Protein AF-A0A925Z046-F1 (afdb_monomer_lite)

Structure (mmCIF, N/CA/C/O backbone):
data_AF-A0A925Z046-F1
#
_entry.id   AF-A0A925Z046-F1
#
loop_
_atom_site.group_PDB
_atom_site.id
_atom_site.type_symbol
_atom_site.label_atom_id
_atom_site.label_alt_id
_atom_site.label_comp_id
_atom_site.label_asym_id
_atom_site.label_entity_id
_atom_site.label_seq_id
_atom_site.pdbx_PDB_ins_code
_atom_site.Cartn_x
_atom_site.Cartn_y
_atom_site.Cartn_z
_atom_site.occupancy
_atom_site.B_iso_or_equiv
_atom_site.auth_seq_id
_atom_site.auth_comp_id
_atom_site.auth_asym_id
_atom_site.auth_atom_id
_atom_site.pdbx_PDB_model_num
ATOM 1 N N . PHE A 1 1 ? -11.358 -1.556 1.377 1.00 92.88 1 PHE A N 1
ATOM 2 C CA . PHE A 1 1 ? -11.013 -2.555 2.405 1.00 92.88 1 PHE A CA 1
ATOM 3 C C . PHE A 1 1 ? -11.606 -2.086 3.728 1.00 92.88 1 PHE A C 1
ATOM 5 O O . PHE A 1 1 ? -11.919 -0.896 3.822 1.00 92.88 1 PHE A O 1
ATOM 12 N N . SER A 1 2 ? -11.849 -2.998 4.669 1.00 94.38 2 SER A N 1
ATOM 13 C CA . SER A 1 2 ? -12.601 -2.731 5.897 1.00 94.38 2 SER A CA 1
ATOM 14 C C . SER A 1 2 ? -11.930 -3.302 7.146 1.00 94.38 2 SER A C 1
ATOM 16 O O . SER A 1 2 ? -12.382 -4.330 7.628 1.00 94.38 2 SER A O 1
ATOM 18 N N . PRO A 1 3 ? -10.861 -2.666 7.661 1.00 92.12 3 PRO A N 1
ATOM 19 C CA . PRO A 1 3 ? -10.124 -3.160 8.818 1.00 92.12 3 PRO A CA 1
ATOM 20 C C . PRO A 1 3 ? -10.937 -2.944 10.097 1.00 92.12 3 PRO A C 1
ATOM 22 O O . PRO A 1 3 ? -10.906 -1.868 10.703 1.00 92.12 3 PRO A O 1
ATOM 25 N N . ASN A 1 4 ? -11.695 -3.965 10.482 1.00 92.88 4 ASN A N 1
ATOM 26 C CA . ASN A 1 4 ? -12.525 -4.009 11.688 1.00 92.88 4 ASN A CA 1
ATOM 27 C C . ASN A 1 4 ? -12.283 -5.292 12.518 1.00 92.88 4 ASN A C 1
ATOM 29 O O . ASN A 1 4 ? -12.928 -5.481 13.552 1.00 92.88 4 ASN A O 1
ATOM 33 N N . ASN A 1 5 ? -11.321 -6.125 12.101 1.00 91.38 5 ASN A N 1
ATOM 34 C CA . ASN A 1 5 ? -10.903 -7.363 12.752 1.00 91.38 5 ASN A CA 1
ATOM 35 C C . ASN A 1 5 ? -12.003 -8.445 12.771 1.00 91.38 5 ASN A C 1
ATOM 37 O O . ASN A 1 5 ? -12.081 -9.241 13.712 1.00 91.38 5 ASN A O 1
ATOM 41 N N . ASP A 1 6 ? -12.858 -8.472 11.743 1.00 93.56 6 ASP A N 1
ATOM 42 C CA . ASP A 1 6 ? -13.854 -9.528 11.513 1.00 93.56 6 ASP A CA 1
ATOM 43 C C . ASP A 1 6 ? -13.344 -10.672 10.608 1.00 93.56 6 ASP A C 1
ATOM 45 O O . ASP A 1 6 ? -14.018 -11.694 10.447 1.00 93.56 6 ASP A O 1
ATOM 49 N N . GLY A 1 7 ? -12.130 -10.539 10.066 1.00 90.62 7 GLY A N 1
ATOM 50 C CA . GLY A 1 7 ? -11.487 -11.480 9.154 1.00 90.62 7 GLY A CA 1
ATOM 51 C C . GLY A 1 7 ? -11.808 -11.245 7.674 1.00 90.62 7 GLY A C 1
ATOM 52 O O . GLY A 1 7 ? -11.317 -11.991 6.822 1.00 90.62 7 GLY A O 1
ATOM 53 N N . ILE A 1 8 ? -12.617 -10.238 7.335 1.00 92.31 8 ILE A N 1
ATOM 54 C CA . ILE A 1 8 ? -13.132 -9.974 5.990 1.00 92.31 8 ILE A CA 1
ATOM 55 C C . ILE A 1 8 ? -12.647 -8.602 5.509 1.00 92.31 8 ILE A C 1
ATOM 57 O O . ILE A 1 8 ? -13.083 -7.551 5.961 1.00 92.31 8 ILE A O 1
ATOM 61 N N . ASN A 1 9 ? -11.786 -8.599 4.485 1.00 92.50 9 ASN A N 1
ATOM 62 C CA . ASN A 1 9 ? -11.189 -7.381 3.913 1.00 92.50 9 ASN A CA 1
ATOM 63 C C . ASN A 1 9 ? -10.404 -6.518 4.922 1.00 92.50 9 ASN A C 1
ATOM 65 O O . ASN A 1 9 ? -10.248 -5.316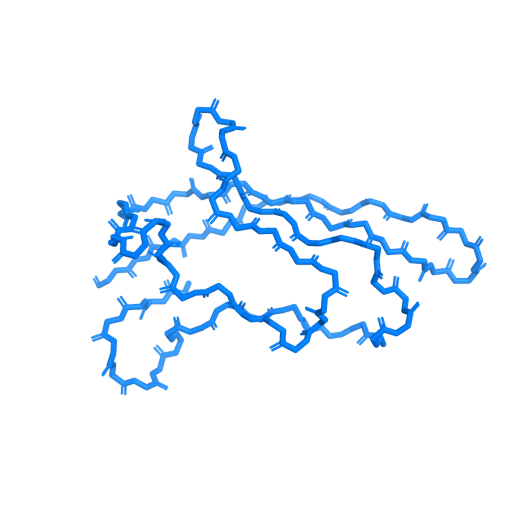 4.691 1.00 92.50 9 ASN A O 1
ATOM 69 N N . ASP A 1 10 ? -9.875 -7.122 5.987 1.00 94.88 10 ASP A N 1
ATOM 70 C CA . ASP A 1 10 ? -9.052 -6.426 6.983 1.00 94.88 10 ASP A CA 1
ATOM 71 C C . ASP A 1 1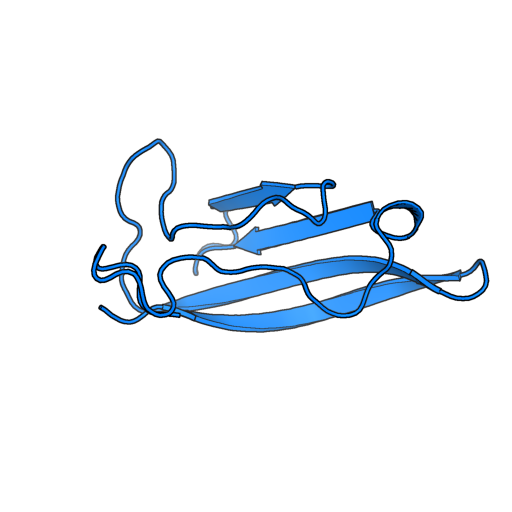0 ? -7.684 -5.994 6.443 1.00 94.88 10 ASP A C 1
ATOM 73 O O . ASP A 1 10 ? -7.102 -5.015 6.901 1.00 94.88 10 ASP A O 1
ATOM 77 N N . LEU A 1 11 ? -7.176 -6.722 5.448 1.00 96.12 11 LEU A N 1
ATOM 78 C CA . LEU A 1 11 ? -5.840 -6.546 4.899 1.00 96.12 11 LEU A CA 1
ATOM 79 C C . LEU A 1 11 ? -5.908 -6.171 3.420 1.00 96.12 11 LEU A C 1
ATOM 81 O O . LEU A 1 11 ? -6.588 -6.817 2.617 1.00 96.12 11 LEU A O 1
ATOM 85 N N . LEU A 1 12 ? -5.171 -5.128 3.053 1.00 96.19 12 LEU A N 1
ATOM 86 C CA . LEU A 1 12 ? -4.974 -4.708 1.676 1.00 96.19 12 LEU A CA 1
ATOM 87 C C . LEU A 1 12 ? -3.675 -5.304 1.130 1.00 96.19 12 LEU A C 1
ATOM 89 O O . LEU A 1 12 ? -2.586 -4.846 1.471 1.00 96.19 12 LEU A O 1
ATOM 93 N N . TYR A 1 13 ? -3.810 -6.273 0.228 1.00 94.75 13 TYR A N 1
ATOM 94 C CA . TYR A 1 13 ? -2.696 -6.905 -0.478 1.00 94.75 13 TYR A CA 1
ATOM 95 C C . TYR A 1 13 ? -2.515 -6.351 -1.889 1.00 94.75 13 TYR A C 1
ATOM 97 O O . TYR A 1 13 ? -3.487 -5.989 -2.562 1.00 94.75 13 TYR A O 1
ATOM 105 N N . LEU A 1 14 ? -1.277 -6.396 -2.379 1.00 94.44 14 LEU A N 1
ATOM 106 C CA . LEU A 1 14 ? -1.001 -6.282 -3.805 1.00 94.44 14 LEU A CA 1
ATOM 107 C C . LEU A 1 14 ? -1.148 -7.661 -4.469 1.00 94.44 14 LEU A C 1
ATOM 109 O O . LEU A 1 14 ? -0.468 -8.611 -4.097 1.00 94.44 14 LEU A O 1
ATOM 113 N N . ILE A 1 15 ? -2.021 -7.776 -5.474 1.00 91.00 15 ILE A N 1
ATOM 114 C CA . ILE A 1 15 ? -2.273 -9.033 -6.198 1.00 91.00 15 ILE A CA 1
ATOM 115 C C . ILE A 1 15 ? -1.927 -8.916 -7.686 1.00 91.00 15 ILE A C 1
ATOM 117 O O . ILE A 1 15 ? -2.028 -7.844 -8.280 1.00 91.00 15 ILE A O 1
ATOM 121 N N . GLY A 1 16 ? -1.571 -10.044 -8.308 1.00 89.12 16 GLY A N 1
ATOM 122 C CA . GLY A 1 16 ? -1.361 -10.131 -9.760 1.00 89.12 16 GLY A CA 1
ATOM 123 C C . GLY A 1 16 ? 0.032 -9.722 -10.249 1.00 89.12 16 GLY A C 1
ATOM 124 O O . GLY A 1 16 ? 0.203 -9.452 -11.436 1.00 89.12 16 GLY A O 1
ATOM 125 N N . LEU A 1 17 ? 1.023 -9.691 -9.358 1.00 90.19 17 LEU A N 1
ATOM 126 C CA . LEU A 1 17 ? 2.431 -9.466 -9.678 1.00 90.19 17 LEU A CA 1
ATOM 127 C C . LEU A 1 17 ? 3.269 -10.632 -9.119 1.00 90.19 17 LEU A C 1
ATOM 129 O O . LEU A 1 17 ? 2.847 -11.293 -8.173 1.00 90.19 17 LEU A O 1
ATOM 133 N N . LEU A 1 18 ? 4.426 -10.916 -9.719 1.00 90.19 18 LEU A N 1
ATOM 134 C CA . LEU A 1 18 ? 5.407 -11.835 -9.127 1.00 90.19 18 LEU A CA 1
ATOM 135 C C . LEU A 1 18 ? 6.284 -11.069 -8.118 1.00 90.19 18 LEU A C 1
ATOM 137 O O . LEU A 1 18 ? 6.597 -9.908 -8.400 1.00 90.19 18 LEU A O 1
ATOM 141 N N . PRO A 1 19 ? 6.692 -11.677 -6.986 1.00 89.12 19 PRO A N 1
ATOM 142 C CA . PRO A 1 19 ? 7.471 -10.996 -5.948 1.00 89.12 19 PRO A CA 1
ATOM 143 C C . PRO A 1 19 ? 8.704 -10.258 -6.481 1.00 89.12 19 PRO A C 1
ATOM 145 O O . PRO A 1 19 ? 8.923 -9.099 -6.148 1.00 89.12 19 PRO A O 1
ATOM 148 N N . GLU A 1 20 ? 9.465 -10.889 -7.375 1.00 91.38 20 GLU A N 1
ATOM 149 C CA . GLU A 1 20 ? 10.700 -10.355 -7.958 1.00 91.38 20 GLU A CA 1
ATOM 150 C C . GLU A 1 20 ? 10.501 -9.125 -8.854 1.00 91.38 20 GLU A C 1
ATOM 152 O O . GLU A 1 20 ? 11.463 -8.432 -9.181 1.00 91.38 20 GLU A O 1
ATOM 157 N N . ASN A 1 21 ? 9.262 -8.852 -9.265 1.00 95.50 21 ASN A N 1
ATOM 158 C CA . ASN A 1 21 ? 8.943 -7.719 -10.119 1.00 95.50 21 ASN A CA 1
ATOM 159 C C . ASN A 1 21 ? 8.526 -6.479 -9.322 1.00 95.50 21 ASN A C 1
ATOM 161 O O . ASN A 1 21 ? 8.444 -5.406 -9.918 1.00 95.50 21 ASN A O 1
ATOM 165 N N . LEU A 1 22 ? 8.240 -6.584 -8.019 1.00 97.44 22 LEU A N 1
ATOM 166 C CA . LEU A 1 22 ? 7.856 -5.429 -7.207 1.00 97.44 22 LEU A CA 1
ATOM 167 C C . LEU A 1 22 ? 9.082 -4.570 -6.883 1.00 97.44 22 LEU A C 1
ATOM 169 O O . LEU A 1 22 ? 10.079 -5.064 -6.367 1.00 97.44 22 LEU A O 1
ATOM 173 N N . ILE A 1 23 ? 8.994 -3.270 -7.165 1.00 97.50 23 ILE A N 1
ATOM 174 C CA . ILE A 1 23 ? 9.989 -2.283 -6.726 1.00 97.50 23 ILE A CA 1
ATOM 175 C C . ILE A 1 23 ? 9.485 -1.602 -5.455 1.00 97.50 23 ILE A C 1
ATOM 177 O O . ILE A 1 23 ? 10.196 -1.570 -4.454 1.00 97.50 23 ILE A O 1
ATOM 181 N N . SER A 1 24 ? 8.259 -1.076 -5.487 1.00 98.06 24 SER A N 1
ATOM 182 C CA . SER A 1 24 ? 7.613 -0.488 -4.315 1.00 98.06 24 SER A CA 1
ATOM 183 C C . SER A 1 24 ? 6.092 -0.481 -4.439 1.00 98.06 24 SER A C 1
ATOM 185 O O . SER A 1 24 ? 5.532 -0.381 -5.533 1.00 98.06 24 SER A O 1
ATOM 187 N N . PHE A 1 25 ? 5.423 -0.558 -3.297 1.00 98.12 25 PHE A N 1
ATOM 188 C CA . PHE A 1 25 ? 4.015 -0.255 -3.110 1.00 98.12 25 PHE A CA 1
ATOM 189 C C . PHE A 1 25 ? 3.901 0.729 -1.946 1.00 98.12 25 PHE A C 1
ATOM 191 O O . PHE A 1 25 ? 4.265 0.401 -0.818 1.00 98.12 25 PHE A O 1
ATOM 198 N N . THR A 1 26 ? 3.405 1.930 -2.232 1.00 98.56 26 THR A N 1
ATOM 199 C CA . THR A 1 26 ? 3.343 3.040 -1.279 1.00 98.56 26 THR A CA 1
ATOM 200 C C . THR A 1 26 ? 1.918 3.578 -1.205 1.00 98.56 26 THR A C 1
ATOM 202 O O . THR A 1 26 ? 1.288 3.825 -2.235 1.00 98.56 26 THR A O 1
ATOM 205 N N . VAL A 1 27 ? 1.405 3.782 0.007 1.00 98.31 27 VAL A N 1
ATOM 206 C CA . VAL A 1 27 ? 0.085 4.365 0.284 1.00 98.31 27 VAL A CA 1
ATOM 207 C C . VAL A 1 27 ? 0.265 5.680 1.030 1.00 98.31 27 VAL A C 1
ATOM 209 O O . VAL A 1 27 ? 1.078 5.783 1.949 1.00 98.31 27 VAL A O 1
ATOM 212 N N . TYR A 1 28 ? -0.523 6.679 0.646 1.00 98.12 28 TYR A N 1
ATOM 213 C CA . TYR A 1 28 ? -0.452 8.040 1.155 1.00 98.12 28 TYR A CA 1
ATOM 214 C C . TYR A 1 28 ? -1.785 8.471 1.759 1.00 98.12 28 TYR A C 1
ATOM 216 O O . TYR A 1 28 ? -2.858 8.161 1.226 1.00 98.12 28 TYR A O 1
ATOM 224 N N . ASN A 1 29 ? -1.720 9.250 2.835 1.00 96.00 29 ASN A N 1
ATOM 225 C CA . ASN A 1 29 ? -2.885 9.956 3.352 1.00 96.00 29 ASN A CA 1
ATOM 226 C C . ASN A 1 29 ? -3.234 11.187 2.490 1.00 96.00 29 ASN A C 1
ATOM 228 O O . ASN A 1 29 ? -2.561 11.509 1.508 1.00 96.00 29 ASN A O 1
ATOM 232 N N . ARG A 1 30 ? -4.293 11.918 2.869 1.00 92.25 30 ARG A N 1
ATOM 233 C CA . ARG A 1 30 ? -4.773 13.086 2.103 1.00 92.25 30 ARG A CA 1
ATOM 234 C C . ARG A 1 30 ? -3.743 14.221 1.995 1.00 92.25 30 ARG A C 1
ATOM 236 O O . ARG A 1 30 ? -3.883 15.076 1.124 1.00 92.25 30 ARG A O 1
ATOM 243 N N . TRP A 1 31 ? -2.778 14.278 2.909 1.00 94.62 31 TRP A N 1
ATOM 244 C CA . TRP A 1 31 ? -1.752 15.318 2.962 1.00 94.62 31 TRP A CA 1
ATOM 245 C C . TRP A 1 31 ? -0.480 14.925 2.199 1.00 94.62 31 TRP A C 1
ATOM 247 O O . TRP A 1 31 ? 0.445 15.727 2.116 1.00 94.62 31 TRP A O 1
ATOM 257 N N . GLY A 1 32 ? -0.453 13.731 1.596 1.00 94.06 32 GLY A N 1
ATOM 258 C CA . GLY A 1 32 ? 0.695 13.215 0.854 1.00 94.06 32 GLY A CA 1
ATOM 259 C C . GLY A 1 32 ? 1.746 12.538 1.733 1.00 94.06 32 GLY A C 1
ATOM 260 O O . GLY A 1 32 ? 2.811 12.190 1.231 1.00 94.06 32 GLY A O 1
ATOM 261 N N . GLU A 1 33 ? 1.468 12.332 3.022 1.00 96.81 33 GLU A N 1
ATOM 262 C CA . GLU A 1 33 ? 2.365 11.592 3.910 1.00 96.81 33 GLU A CA 1
ATOM 263 C C . GLU A 1 33 ? 2.217 10.093 3.652 1.00 96.81 33 GLU A C 1
ATOM 265 O O . GLU A 1 33 ? 1.103 9.596 3.457 1.00 96.81 33 GLU A O 1
ATOM 270 N N . ILE A 1 34 ? 3.342 9.381 3.650 1.00 97.88 34 ILE A N 1
ATOM 271 C CA . ILE A 1 34 ? 3.381 7.927 3.490 1.00 97.88 34 ILE A CA 1
ATOM 272 C C . ILE A 1 34 ? 2.852 7.293 4.773 1.00 97.88 34 ILE A C 1
ATOM 274 O O . ILE A 1 34 ? 3.406 7.515 5.843 1.00 97.88 34 ILE A O 1
ATOM 278 N N . VAL A 1 35 ? 1.798 6.489 4.648 1.00 97.81 35 VAL A N 1
ATOM 279 C CA . VAL A 1 35 ? 1.216 5.726 5.766 1.00 97.81 35 VAL A CA 1
ATOM 280 C C . VAL A 1 35 ? 1.514 4.233 5.685 1.00 97.81 35 VAL A C 1
ATOM 282 O O . VAL A 1 35 ? 1.314 3.506 6.652 1.00 97.81 35 VAL A O 1
ATOM 285 N N . PHE A 1 36 ? 1.992 3.770 4.534 1.00 98.25 36 PHE A N 1
ATOM 286 C CA . PHE A 1 36 ? 2.446 2.403 4.325 1.00 98.25 36 PHE A CA 1
ATOM 287 C C . PHE A 1 36 ? 3.397 2.364 3.131 1.00 98.25 36 PHE A C 1
ATOM 289 O O . PHE A 1 36 ? 3.124 2.981 2.100 1.00 98.25 36 PHE A O 1
ATOM 296 N N . GLU A 1 37 ? 4.493 1.625 3.255 1.00 97.88 37 GLU A N 1
ATOM 297 C CA . GLU A 1 37 ? 5.425 1.369 2.164 1.00 97.88 37 GLU A CA 1
ATOM 298 C C . GLU A 1 37 ? 6.016 -0.031 2.304 1.00 97.88 37 GLU A C 1
ATOM 300 O O . GLU A 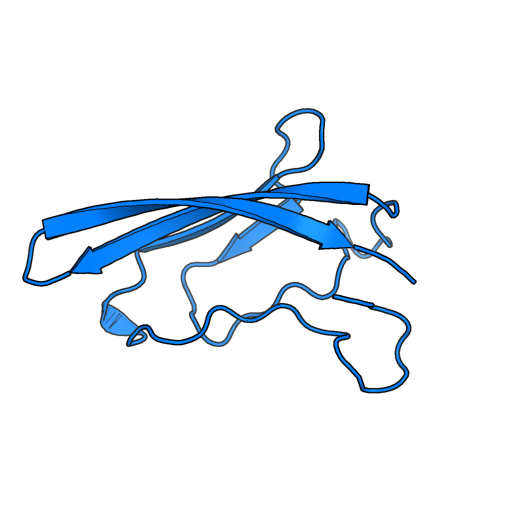1 37 ? 6.395 -0.456 3.394 1.00 97.88 37 GLU A O 1
ATOM 305 N N . THR A 1 38 ? 6.100 -0.750 1.190 1.00 97.75 38 THR A N 1
ATOM 306 C CA . THR A 1 38 ? 6.728 -2.067 1.134 1.00 97.75 38 THR A CA 1
ATOM 307 C C . THR A 1 38 ? 7.309 -2.338 -0.248 1.00 97.75 38 THR A C 1
ATOM 309 O O . THR A 1 38 ? 6.835 -1.815 -1.257 1.00 97.75 38 THR A O 1
ATOM 312 N N . ASN A 1 39 ? 8.316 -3.200 -0.305 1.00 96.56 39 ASN A N 1
ATOM 313 C CA . ASN A 1 39 ? 8.776 -3.870 -1.520 1.00 96.56 39 ASN A CA 1
ATOM 314 C C . ASN A 1 39 ? 8.537 -5.391 -1.473 1.00 96.56 39 ASN A C 1
ATOM 316 O O . ASN A 1 39 ? 8.891 -6.096 -2.413 1.00 96.56 39 ASN A O 1
ATOM 320 N N . ASP A 1 40 ? 7.924 -5.893 -0.400 1.00 96.25 40 ASP A N 1
ATOM 321 C CA . ASP A 1 40 ? 7.461 -7.269 -0.278 1.00 96.25 40 ASP A CA 1
ATOM 322 C C . ASP A 1 40 ? 5.998 -7.354 -0.717 1.00 96.25 40 ASP A C 1
ATOM 324 O O . ASP A 1 40 ? 5.120 -6.705 -0.145 1.00 96.25 40 ASP A O 1
ATOM 328 N N . ILE A 1 41 ? 5.734 -8.176 -1.731 1.00 94.62 41 ILE A N 1
ATOM 329 C CA . ILE A 1 41 ? 4.391 -8.398 -2.268 1.00 94.62 41 ILE A CA 1
ATOM 330 C C . ILE A 1 41 ? 3.460 -9.118 -1.281 1.00 94.62 41 ILE A C 1
ATOM 332 O O . ILE A 1 41 ? 2.241 -9.030 -1.414 1.00 94.62 41 ILE A O 1
ATOM 336 N N . LEU A 1 42 ? 4.020 -9.843 -0.306 1.00 94.81 42 LEU A N 1
ATOM 337 C CA . LEU A 1 42 ? 3.256 -10.539 0.729 1.00 94.81 42 LEU A CA 1
ATOM 338 C C . LEU A 1 42 ? 2.867 -9.614 1.886 1.00 94.81 42 LEU A C 1
ATOM 340 O O . LEU A 1 42 ? 1.983 -9.964 2.672 1.00 94.81 42 LEU A O 1
ATOM 344 N N . ALA A 1 43 ? 3.497 -8.442 1.989 1.00 96.69 43 ALA A N 1
ATOM 345 C CA . ALA A 1 43 ? 3.109 -7.443 2.966 1.00 96.69 43 ALA A CA 1
ATOM 346 C C . ALA A 1 43 ? 1.741 -6.851 2.601 1.00 96.69 43 ALA A C 1
ATOM 348 O O . ALA A 1 43 ? 1.462 -6.516 1.4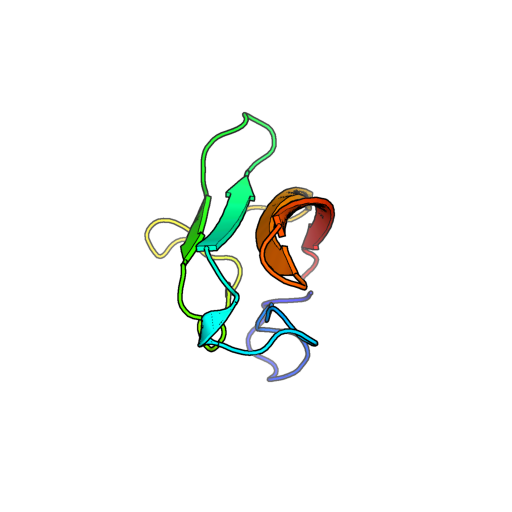47 1.00 96.69 43 ALA A O 1
ATOM 349 N N . ALA A 1 44 ? 0.899 -6.693 3.616 1.00 96.06 44 ALA A N 1
ATOM 350 C CA . ALA A 1 44 ? -0.388 -6.032 3.504 1.00 96.06 44 ALA A CA 1
ATOM 351 C C . ALA A 1 44 ? -0.450 -4.818 4.414 1.00 96.06 44 ALA A C 1
ATOM 353 O O . ALA A 1 44 ? 0.158 -4.795 5.484 1.00 96.06 44 ALA A O 1
ATOM 354 N N . TRP A 1 45 ? -1.252 -3.846 3.999 1.00 97.38 45 TRP A N 1
ATOM 355 C CA . TRP A 1 45 ? -1.640 -2.752 4.869 1.00 97.38 45 TRP A CA 1
ATOM 356 C C . TRP A 1 45 ? -2.926 -3.107 5.612 1.00 97.38 45 TRP A C 1
ATOM 358 O O .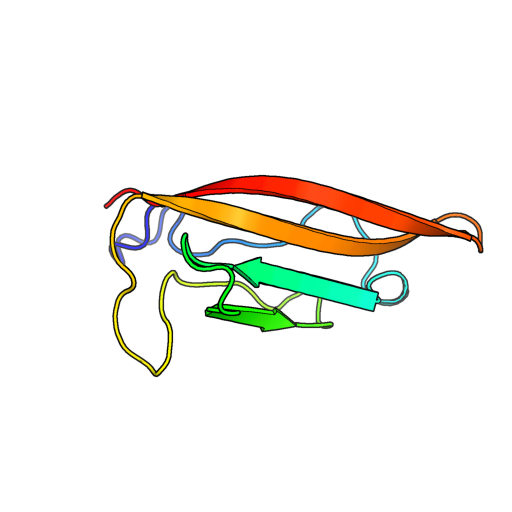 TRP A 1 45 ? -3.920 -3.486 4.994 1.00 97.38 45 TRP A O 1
ATOM 368 N N . ASP A 1 46 ? -2.908 -2.969 6.931 1.00 96.50 46 ASP A N 1
ATOM 369 C CA . ASP A 1 46 ? -4.023 -3.263 7.837 1.00 96.50 46 ASP A CA 1
ATOM 370 C C . ASP A 1 46 ? -4.833 -2.012 8.219 1.00 96.50 46 ASP A C 1
ATOM 372 O O . ASP A 1 46 ? -5.698 -2.063 9.088 1.00 96.50 46 ASP A O 1
ATOM 376 N N . GLY A 1 47 ? -4.563 -0.868 7.583 1.00 96.56 47 GLY A N 1
ATOM 377 C CA . GLY A 1 47 ? -5.211 0.396 7.930 1.00 96.56 47 GLY A CA 1
ATOM 378 C C . GLY A 1 47 ? -4.656 1.060 9.188 1.00 96.56 47 GLY A C 1
ATOM 379 O O . GLY A 1 47 ? -5.336 1.916 9.762 1.00 96.56 47 GLY A O 1
ATOM 380 N N . LYS A 1 48 ? -3.431 0.711 9.598 1.00 96.25 48 LYS A N 1
ATOM 381 C CA . LYS A 1 48 ? -2.713 1.391 10.678 1.00 96.25 48 LYS A CA 1
ATOM 382 C C . LYS A 1 48 ? -1.514 2.182 10.178 1.00 96.25 48 LYS A C 1
ATOM 384 O O . LYS A 1 48 ? -0.945 1.889 9.128 1.00 96.25 48 LYS A O 1
ATOM 389 N N . TYR A 1 49 ? -1.144 3.192 10.951 1.00 96.56 49 TYR A N 1
ATOM 390 C CA . TYR A 1 49 ? 0.086 3.961 10.815 1.00 96.56 49 TYR A CA 1
ATOM 391 C C . TYR A 1 49 ? 0.590 4.288 12.222 1.00 96.56 49 TYR A C 1
ATOM 393 O O . TYR A 1 49 ? -0.205 4.672 13.074 1.00 96.56 49 TYR A O 1
ATOM 401 N N . ASP A 1 50 ? 1.875 4.056 12.497 1.00 93.50 50 ASP A N 1
ATOM 402 C CA . ASP A 1 50 ? 2.455 4.175 13.847 1.00 93.50 50 ASP A CA 1
ATOM 403 C C . ASP A 1 50 ? 1.664 3.420 14.941 1.00 93.50 50 ASP A C 1
ATOM 405 O O . ASP A 1 50 ? 1.509 3.882 16.068 1.00 93.50 50 ASP A O 1
ATOM 409 N N . ASN A 1 51 ? 1.174 2.215 14.611 1.00 93.38 51 ASN A N 1
ATOM 410 C CA . ASN A 1 51 ? 0.305 1.367 15.447 1.00 93.38 51 ASN A CA 1
ATOM 411 C C . ASN A 1 51 ? -1.079 1.951 15.788 1.00 93.38 51 ASN A C 1
ATOM 413 O O . ASN A 1 51 ? -1.833 1.305 16.521 1.00 93.38 51 ASN A O 1
ATOM 417 N N . GLU A 1 52 ? -1.447 3.105 15.235 1.00 95.25 52 GLU A N 1
ATOM 418 C CA . GLU A 1 52 ? -2.767 3.710 15.399 1.00 95.25 52 GLU A CA 1
ATOM 419 C C . GLU A 1 52 ? -3.636 3.522 14.154 1.00 95.25 52 GLU A C 1
ATOM 421 O O . GLU A 1 52 ? -3.158 3.486 13.019 1.00 95.25 52 GLU A O 1
ATOM 426 N N . ASP A 1 53 ? -4.945 3.407 14.372 1.00 96.00 53 ASP A N 1
ATOM 427 C CA . ASP A 1 53 ? -5.932 3.325 13.304 1.00 96.00 53 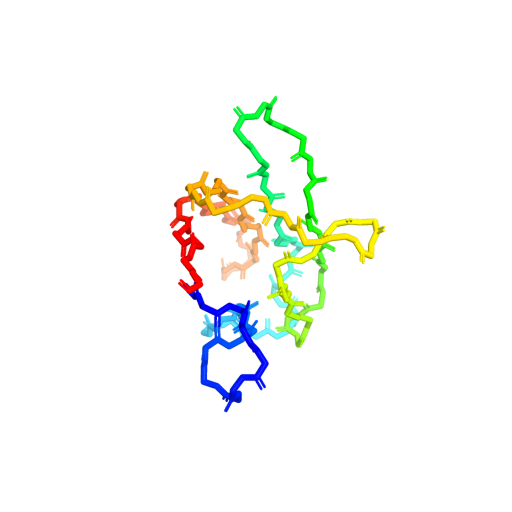ASP A CA 1
ATOM 428 C C . ASP A 1 53 ? -5.974 4.622 12.495 1.00 96.00 53 ASP A C 1
ATOM 430 O O . ASP A 1 53 ? -6.310 5.689 13.016 1.00 96.00 53 ASP A O 1
ATOM 434 N N . VAL A 1 54 ? -5.728 4.531 11.186 1.00 96.12 54 VAL A N 1
ATOM 435 C CA . VAL A 1 54 ? -5.882 5.705 10.325 1.00 96.12 54 VAL A CA 1
ATOM 436 C C . VAL A 1 54 ? -7.372 6.044 10.133 1.00 96.12 54 VAL A C 1
ATOM 438 O O . VAL A 1 54 ? -8.232 5.154 10.208 1.00 96.12 54 VAL A O 1
ATOM 441 N N . PRO A 1 55 ? -7.734 7.315 9.876 1.00 96.31 55 PRO A N 1
ATOM 442 C CA . PRO A 1 55 ? -9.125 7.705 9.646 1.00 96.31 55 PRO A CA 1
ATOM 443 C C . PRO A 1 55 ? -9.772 6.981 8.455 1.00 96.31 55 PRO A C 1
ATOM 445 O O . PRO A 1 55 ? -9.110 6.655 7.471 1.00 96.31 55 PRO A O 1
ATOM 448 N N . MET A 1 56 ? -11.094 6.792 8.488 1.00 96.81 56 MET A N 1
ATOM 449 C CA . MET A 1 56 ? -11.827 6.374 7.285 1.00 96.81 56 MET A CA 1
ATOM 450 C C . MET A 1 56 ? -11.712 7.433 6.191 1.00 96.81 56 MET A C 1
ATOM 452 O O . MET A 1 56 ? -11.739 8.635 6.466 1.00 96.81 56 MET A O 1
ATOM 456 N N . GLY A 1 57 ? -11.612 6.992 4.940 1.00 96.12 57 GLY A N 1
ATOM 457 C CA . GLY A 1 57 ? -11.466 7.907 3.818 1.00 96.12 57 GLY A CA 1
ATOM 458 C C . GLY A 1 57 ? -10.834 7.282 2.586 1.00 96.12 57 GLY A C 1
ATOM 459 O O . GLY A 1 57 ? -10.748 6.063 2.440 1.00 96.12 57 GLY A O 1
ATOM 460 N N . VAL A 1 58 ? -10.416 8.157 1.676 1.00 96.88 58 VAL A N 1
ATOM 461 C CA . VAL A 1 58 ? -9.733 7.786 0.439 1.00 96.88 58 VAL A CA 1
ATOM 462 C C . VAL A 1 58 ? -8.240 8.040 0.596 1.00 96.88 58 VAL A C 1
ATOM 464 O O . VAL A 1 58 ? -7.834 9.146 0.950 1.00 96.88 58 VAL A O 1
ATOM 467 N N . TYR A 1 59 ? -7.450 7.017 0.298 1.00 98.19 59 TYR A N 1
ATOM 468 C CA . TYR A 1 59 ? -5.994 7.018 0.344 1.00 98.19 59 TYR A CA 1
ATOM 469 C C . TYR A 1 59 ? -5.453 6.849 -1.069 1.00 98.19 59 TYR A C 1
ATOM 471 O O . TYR A 1 59 ? -5.937 6.000 -1.820 1.00 98.19 59 TYR A O 1
ATOM 479 N N . ALA A 1 60 ? -4.467 7.657 -1.443 1.00 98.19 60 ALA A N 1
ATOM 480 C CA . ALA A 1 60 ? -3.794 7.500 -2.725 1.00 98.19 60 ALA A CA 1
ATOM 481 C C . ALA A 1 60 ? -2.748 6.388 -2.614 1.00 98.19 60 ALA A C 1
ATOM 483 O O . ALA A 1 60 ? -2.179 6.179 -1.546 1.00 98.19 60 ALA A O 1
ATOM 484 N N . PHE A 1 61 ? -2.454 5.698 -3.709 1.00 98.19 61 PHE A N 1
ATOM 485 C CA . PHE A 1 61 ? -1.334 4.765 -3.755 1.00 98.19 61 PHE A CA 1
ATOM 486 C C . PHE A 1 61 ? -0.529 4.895 -5.038 1.00 98.19 61 PHE A C 1
ATOM 488 O O . PHE A 1 61 ? -1.045 5.325 -6.075 1.00 98.19 61 PHE A O 1
ATOM 495 N N . THR A 1 62 ? 0.723 4.456 -4.968 1.00 98.25 62 THR A N 1
ATOM 496 C CA . THR A 1 62 ? 1.596 4.225 -6.114 1.00 98.25 62 THR A CA 1
ATOM 497 C C . THR A 1 62 ? 2.210 2.828 -6.026 1.00 98.25 62 THR A C 1
ATOM 499 O O . THR A 1 62 ? 2.490 2.315 -4.946 1.00 98.25 62 THR A O 1
ATOM 502 N N . ILE A 1 63 ? 2.379 2.182 -7.175 1.00 98.12 63 ILE A N 1
ATOM 503 C CA . ILE A 1 63 ? 3.059 0.896 -7.323 1.00 98.12 63 ILE A CA 1
ATOM 504 C C . ILE A 1 63 ? 4.099 1.066 -8.418 1.00 98.12 63 ILE A C 1
ATOM 506 O O . ILE A 1 63 ? 3.753 1.418 -9.550 1.00 98.12 63 ILE A O 1
ATOM 510 N N . GLN A 1 64 ? 5.353 0.777 -8.100 1.00 98.12 64 GLN A N 1
ATOM 511 C CA . GLN A 1 64 ? 6.433 0.661 -9.067 1.00 98.12 64 GLN A CA 1
ATOM 512 C C . GLN A 1 64 ? 6.794 -0.812 -9.231 1.00 98.12 64 GLN A C 1
ATOM 514 O O . GLN A 1 64 ? 6.989 -1.524 -8.247 1.00 98.12 64 GLN A O 1
ATOM 519 N N . TYR A 1 65 ? 6.866 -1.289 -10.470 1.00 97.69 65 TYR A N 1
ATOM 520 C CA . TYR A 1 65 ? 7.182 -2.687 -10.760 1.00 97.69 65 TYR A CA 1
ATOM 521 C C . TYR A 1 65 ? 7.842 -2.845 -12.126 1.00 97.69 65 TYR A C 1
ATOM 523 O O . TYR A 1 65 ? 7.698 -1.996 -13.005 1.00 97.69 65 TYR A O 1
ATOM 531 N N . ILE A 1 66 ? 8.551 -3.951 -12.319 1.00 97.19 66 ILE A N 1
ATOM 532 C CA . ILE A 1 66 ? 9.156 -4.322 -13.595 1.00 97.19 66 ILE A CA 1
ATOM 533 C C . ILE A 1 66 ? 8.156 -5.161 -14.392 1.00 97.19 66 ILE A C 1
ATOM 535 O O . ILE A 1 66 ? 7.614 -6.152 -13.907 1.00 97.19 66 ILE A O 1
ATOM 539 N N . ASN A 1 67 ? 7.924 -4.784 -15.646 1.00 94.94 67 ASN A N 1
ATOM 540 C CA . ASN A 1 67 ? 7.175 -5.586 -16.606 1.00 94.94 67 ASN A CA 1
ATOM 541 C C . ASN A 1 67 ? 7.977 -5.684 -17.905 1.00 94.94 67 ASN A C 1
ATOM 543 O O . ASN A 1 67 ? 8.306 -4.661 -18.504 1.00 94.94 67 ASN A O 1
ATOM 547 N N . ALA A 1 68 ? 8.333 -6.909 -18.307 1.00 94.00 68 ALA A N 1
ATOM 548 C CA . ALA A 1 68 ? 9.140 -7.175 -19.502 1.00 94.00 68 ALA A CA 1
ATOM 549 C C . ALA A 1 68 ? 10.440 -6.337 -19.574 1.00 94.00 68 ALA A C 1
ATOM 551 O O . ALA A 1 68 ? 10.819 -5.843 -20.633 1.00 94.00 68 ALA A O 1
ATOM 552 N N . GLY A 1 69 ? 11.115 -6.154 -18.431 1.00 94.25 69 GLY A N 1
ATOM 553 C CA . GLY A 1 69 ? 12.368 -5.393 -18.330 1.00 94.25 69 GLY A CA 1
ATOM 554 C C . GLY A 1 69 ? 12.208 -3.869 -18.286 1.00 94.25 69 GLY A C 1
ATOM 555 O O . GLY A 1 69 ? 13.210 -3.161 -18.233 1.00 94.25 69 GLY A O 1
ATOM 556 N N . VAL A 1 70 ? 10.976 -3.351 -18.278 1.00 97.31 70 VAL A N 1
ATOM 557 C CA . VAL A 1 70 ? 10.683 -1.914 -18.206 1.00 97.31 70 VAL A CA 1
ATOM 558 C C . VAL A 1 70 ? 10.020 -1.580 -16.873 1.00 97.31 70 VAL A C 1
ATOM 560 O O . VAL A 1 70 ? 9.100 -2.278 -16.444 1.00 97.31 70 VAL A O 1
ATOM 563 N N . ILE A 1 71 ? 10.459 -0.495 -16.231 1.00 97.50 71 ILE A N 1
ATOM 564 C CA . ILE A 1 71 ? 9.814 0.032 -15.022 1.00 97.50 71 ILE A CA 1
ATOM 565 C C . ILE A 1 71 ? 8.463 0.639 -15.400 1.00 97.50 71 ILE A C 1
ATOM 567 O O . ILE A 1 71 ? 8.367 1.499 -16.274 1.00 97.50 71 ILE A O 1
ATOM 571 N N . GLN A 1 72 ? 7.424 0.194 -14.710 1.00 97.88 72 GLN A N 1
ATOM 572 C CA . GLN A 1 72 ? 6.061 0.683 -14.813 1.00 97.88 72 GLN A CA 1
ATOM 573 C C . GLN A 1 72 ? 5.654 1.333 -13.496 1.00 97.88 72 GLN A C 1
ATOM 575 O O . GLN A 1 72 ? 6.021 0.861 -12.420 1.00 97.88 72 GLN A O 1
ATOM 580 N N . ILE A 1 73 ? 4.850 2.391 -13.590 1.00 97.56 73 ILE A N 1
ATOM 581 C CA . ILE A 1 73 ? 4.261 3.068 -12.436 1.00 97.56 73 ILE A CA 1
ATOM 582 C C . ILE A 1 73 ? 2.746 3.017 -12.593 1.00 97.56 73 ILE A C 1
ATOM 584 O O . ILE A 1 73 ? 2.204 3.411 -13.626 1.00 97.56 73 ILE A O 1
ATOM 588 N N . ARG A 1 74 ? 2.056 2.519 -11.571 1.00 96.88 74 ARG A N 1
ATOM 589 C CA . ARG A 1 74 ? 0.598 2.590 -11.457 1.00 96.88 74 ARG A CA 1
ATOM 590 C C . ARG A 1 74 ? 0.236 3.410 -10.238 1.00 96.88 74 ARG A C 1
ATOM 592 O O . ARG A 1 74 ? 0.865 3.267 -9.199 1.00 96.88 74 ARG A O 1
ATOM 599 N N . SER A 1 75 ? -0.811 4.208 -10.363 1.00 97.31 75 SER A N 1
ATOM 600 C CA . SER A 1 75 ? -1.339 4.999 -9.259 1.00 97.31 75 SER A CA 1
ATOM 601 C C . SER A 1 75 ? -2.852 4.889 -9.224 1.00 97.31 75 SER A C 1
ATOM 603 O O . SER A 1 75 ? -3.489 4.620 -10.246 1.00 97.31 75 SER A O 1
ATOM 605 N N . GLY A 1 76 ? -3.432 5.105 -8.055 1.00 97.00 76 GLY A N 1
ATOM 606 C CA . GLY A 1 76 ? -4.871 5.048 -7.879 1.00 97.00 76 GLY A CA 1
ATOM 607 C C . GLY A 1 76 ? -5.280 5.426 -6.470 1.00 97.00 76 GLY A C 1
ATOM 608 O O . GLY A 1 76 ? -4.500 6.004 -5.717 1.00 97.00 76 GLY A O 1
ATOM 609 N N . ASN A 1 77 ? -6.517 5.077 -6.134 1.00 97.06 77 ASN A N 1
ATOM 610 C CA . ASN A 1 77 ? -7.120 5.377 -4.848 1.00 97.06 77 ASN A CA 1
ATOM 611 C C . ASN A 1 77 ? -7.668 4.099 -4.209 1.00 97.06 77 ASN A C 1
ATOM 613 O O . ASN A 1 77 ? -8.205 3.234 -4.901 1.00 97.06 77 ASN A O 1
ATOM 617 N N . ILE A 1 78 ? -7.581 4.019 -2.887 1.00 96.25 78 ILE A N 1
ATOM 618 C CA . ILE A 1 78 ? -8.179 2.984 -2.049 1.00 96.25 78 ILE A CA 1
ATOM 619 C C . ILE A 1 78 ? -9.166 3.660 -1.106 1.00 96.25 78 ILE A C 1
ATOM 621 O O . ILE A 1 78 ? -8.856 4.684 -0.503 1.00 96.25 78 ILE A O 1
ATOM 625 N N . THR A 1 79 ? -10.345 3.070 -0.938 1.00 96.81 79 THR A N 1
ATOM 626 C CA . THR A 1 79 ? -11.297 3.498 0.089 1.00 96.81 79 THR A CA 1
ATOM 627 C C . THR A 1 79 ? -11.183 2.587 1.312 1.00 96.81 79 THR A C 1
ATOM 629 O O . THR A 1 79 ? -11.315 1.361 1.195 1.00 96.81 79 THR A O 1
ATOM 632 N N . LEU A 1 80 ? -10.940 3.203 2.469 1.00 96.31 80 LEU A N 1
ATOM 633 C CA . LEU A 1 80 ? -10.989 2.592 3.795 1.00 96.31 80 LEU A CA 1
ATOM 634 C C . LEU A 1 80 ? -12.322 2.959 4.445 1.00 96.31 80 LEU A C 1
ATOM 636 O O . LEU A 1 80 ? -12.613 4.138 4.664 1.00 96.31 80 LEU A O 1
ATOM 640 N N . VAL A 1 81 ? -13.114 1.938 4.747 1.00 95.25 81 VAL A N 1
ATOM 641 C CA . VAL A 1 81 ? -14.361 2.023 5.522 1.00 95.25 81 VAL A CA 1
ATOM 642 C C . VAL A 1 81 ? -14.248 1.094 6.731 1.00 95.25 81 VAL A C 1
ATOM 644 O O . VAL A 1 81 ? -13.398 0.221 6.711 1.00 95.25 81 VAL A O 1
ATOM 647 N N . ARG A 1 82 ? -15.039 1.263 7.787 1.00 86.94 82 ARG A N 1
ATOM 648 C CA . ARG A 1 82 ? -15.113 0.326 8.920 1.00 86.94 82 ARG A CA 1
ATOM 649 C C . ARG A 1 82 ? -16.571 0.051 9.254 1.00 86.94 82 ARG A C 1
ATOM 651 O O . ARG A 1 82 ? -17.384 0.980 9.035 1.00 86.94 82 ARG A O 1
#

pLDDT: mean 95.5, std 2.57, range [86.94, 98.56]

Secondary structure (DSSP, 8-state):
---SSSSSS-SEE--SS-GGGEEEEEEE-TTS-EEEEES-TT-EE-SEETTEEPPSEEEEEEEEEEETTEEEEEEEEEEE--

Radius of gyration: 12.96 Å; chains: 1; bounding box: 28×27×35 Å

Foldseek 3Di:
DECPPPPPPQWAADDDDDLVFWPKKFKADPVRDTQDMDSGRPDTDRCHRPNDHHDFDKIKMWTWTDDPNDIDIDIDIDGYDD

Sequence (82 aa):
FSPNNDGINDLLYLIGLLPENLISFTVYNRWGEIVFETNDILAAWDGKYDNEDVPMGVYAFTIQYINAGVIQIRSGNITLVR